Protein AF-A0A7C7UXJ8-F1 (afdb_monomer_lite)

Radius of gyration: 12.71 Å; chains: 1; bounding box: 29×24×38 Å

Sequence (74 aa):
MVVKMEENLINVDVLIERLKEKGIEISRSGIYYWILKEVIPSEYIVPKKRGAKRKIYHFKPEVIEYLVEKLRGE

Structure (mmCIF, N/CA/C/O backbone):
data_AF-A0A7C7UXJ8-F1
#
_entry.id   AF-A0A7C7UXJ8-F1
#
loop_
_atom_site.group_PDB
_atom_site.id
_atom_site.type_symbol
_atom_site.label_atom_id
_atom_site.label_alt_id
_atom_site.label_comp_id
_atom_site.label_asym_id
_atom_site.label_entity_id
_atom_site.label_seq_id
_atom_site.pdbx_PDB_ins_code
_atom_site.Cartn_x
_atom_site.Cartn_y
_atom_site.Cartn_z
_atom_site.occupancy
_atom_site.B_iso_or_equiv
_atom_site.auth_seq_id
_atom_site.auth_comp_id
_atom_site.auth_asym_id
_atom_site.auth_atom_id
_atom_site.pdbx_PDB_model_num
ATOM 1 N N . MET A 1 1 ? 19.804 -11.553 14.442 1.00 35.78 1 MET A N 1
ATOM 2 C CA . MET A 1 1 ? 19.497 -12.039 13.080 1.00 35.78 1 MET A CA 1
ATOM 3 C C . MET A 1 1 ? 18.938 -10.864 12.300 1.00 35.78 1 MET A C 1
ATOM 5 O O . MET A 1 1 ? 17.789 -10.508 12.508 1.00 35.78 1 MET A O 1
ATOM 9 N N . VAL A 1 2 ? 19.772 -10.197 11.501 1.00 36.69 2 VAL A N 1
ATOM 10 C CA . VAL A 1 2 ? 19.331 -9.095 10.633 1.00 36.69 2 VAL A CA 1
ATOM 11 C C . VAL A 1 2 ? 18.665 -9.757 9.433 1.00 36.69 2 VAL A C 1
ATOM 13 O O . VAL A 1 2 ? 19.335 -10.358 8.595 1.00 36.69 2 VAL A O 1
ATOM 16 N N . VAL A 1 3 ? 17.335 -9.800 9.455 1.00 42.59 3 VAL A N 1
ATOM 17 C CA . VAL A 1 3 ? 16.532 -10.448 8.419 1.00 42.59 3 VAL A CA 1
ATOM 18 C C . VAL A 1 3 ? 16.796 -9.717 7.107 1.00 42.59 3 VAL A C 1
ATOM 20 O O . VAL A 1 3 ? 16.605 -8.509 7.014 1.00 42.59 3 VAL A O 1
ATOM 23 N N . LYS A 1 4 ? 17.290 -10.467 6.119 1.00 43.94 4 LYS A N 1
ATOM 24 C CA . LYS A 1 4 ? 17.548 -10.039 4.741 1.00 43.94 4 LYS A CA 1
ATOM 25 C C . LYS A 1 4 ? 16.320 -9.297 4.191 1.00 43.94 4 LYS A C 1
ATOM 27 O O . LYS A 1 4 ? 15.325 -9.928 3.847 1.00 43.94 4 LYS A O 1
ATOM 32 N N . MET A 1 5 ? 16.390 -7.969 4.138 1.00 49.72 5 MET A N 1
ATOM 33 C CA . MET A 1 5 ? 15.292 -7.084 3.720 1.00 49.72 5 MET A CA 1
ATOM 34 C C . MET A 1 5 ? 15.144 -6.972 2.190 1.00 49.72 5 MET A C 1
ATOM 36 O O . MET A 1 5 ? 14.163 -6.418 1.708 1.00 49.72 5 MET A O 1
ATOM 40 N N . GLU A 1 6 ? 16.074 -7.517 1.399 1.00 46.16 6 GLU A N 1
ATOM 41 C CA . GLU A 1 6 ? 16.163 -7.190 -0.034 1.00 46.16 6 GLU A CA 1
ATOM 42 C C . GLU A 1 6 ? 15.304 -8.033 -0.999 1.00 46.16 6 GLU A C 1
ATOM 44 O O . GLU A 1 6 ? 15.172 -7.645 -2.157 1.00 46.16 6 GLU A O 1
ATOM 49 N N . GLU A 1 7 ? 14.654 -9.128 -0.582 1.00 56.22 7 GLU A N 1
ATOM 50 C CA . GLU A 1 7 ? 13.963 -10.016 -1.548 1.00 56.22 7 GLU A CA 1
ATOM 51 C C . GLU A 1 7 ? 12.425 -9.977 -1.548 1.00 56.22 7 GLU A C 1
ATOM 53 O O . GLU A 1 7 ? 11.807 -10.514 -2.466 1.00 56.22 7 GLU A O 1
ATOM 58 N N . ASN A 1 8 ? 11.768 -9.288 -0.611 1.00 78.31 8 ASN A N 1
ATOM 59 C CA . ASN A 1 8 ? 10.307 -9.374 -0.460 1.00 78.31 8 ASN A CA 1
ATOM 60 C C . ASN A 1 8 ? 9.561 -8.114 -0.912 1.00 78.31 8 ASN A C 1
ATOM 62 O O . ASN A 1 8 ? 8.760 -7.551 -0.167 1.00 78.31 8 ASN A O 1
ATOM 66 N N . LEU A 1 9 ? 9.789 -7.677 -2.154 1.00 88.06 9 LEU A N 1
ATOM 67 C CA . LEU A 1 9 ? 8.896 -6.692 -2.764 1.00 88.06 9 LEU A CA 1
ATOM 68 C C . LEU A 1 9 ? 7.483 -7.275 -2.878 1.00 88.06 9 LEU A C 1
ATOM 70 O O . LEU A 1 9 ? 7.277 -8.319 -3.498 1.00 88.06 9 LEU A O 1
ATOM 74 N N . ILE A 1 10 ? 6.502 -6.568 -2.334 1.00 91.31 10 ILE A N 1
ATOM 75 C CA . ILE A 1 10 ? 5.097 -6.967 -2.374 1.00 91.31 10 ILE A CA 1
ATOM 76 C C . ILE A 1 10 ? 4.393 -6.314 -3.563 1.00 91.31 10 ILE A C 1
ATOM 78 O O . ILE A 1 10 ? 4.731 -5.209 -3.984 1.00 91.31 10 ILE A O 1
ATOM 82 N N . ASN A 1 11 ? 3.416 -7.000 -4.148 1.00 90.88 11 ASN A N 1
ATOM 83 C CA . ASN A 1 11 ? 2.563 -6.414 -5.182 1.00 90.88 11 ASN A CA 1
ATOM 84 C C . ASN A 1 11 ? 1.366 -5.680 -4.540 1.00 90.88 11 ASN A C 1
ATOM 86 O O . ASN A 1 11 ? 1.168 -5.730 -3.327 1.00 90.88 11 ASN A O 1
ATOM 90 N N . VAL A 1 12 ? 0.560 -4.999 -5.362 1.00 90.88 12 VAL A N 1
ATOM 91 C CA . VAL A 1 12 ? -0.638 -4.265 -4.903 1.00 90.88 12 VAL A CA 1
ATOM 92 C C . VAL A 1 12 ? -1.613 -5.165 -4.133 1.00 90.88 12 VAL A C 1
ATOM 94 O O . VAL A 1 12 ? -2.210 -4.713 -3.164 1.00 90.88 12 VAL A O 1
ATOM 97 N N . ASP A 1 13 ? -1.778 -6.423 -4.542 1.00 90.81 13 ASP A N 1
ATOM 98 C CA . ASP A 1 13 ? -2.730 -7.344 -3.912 1.00 90.81 13 ASP A CA 1
ATOM 99 C C . ASP A 1 13 ? -2.292 -7.746 -2.507 1.00 90.81 13 ASP A C 1
ATOM 101 O O . ASP A 1 13 ? -3.069 -7.626 -1.564 1.00 90.81 13 ASP A O 1
ATOM 105 N N . VAL A 1 14 ? -1.016 -8.102 -2.354 1.00 92.38 14 VAL A N 1
ATOM 106 C CA . VAL A 1 14 ? -0.423 -8.395 -1.046 1.00 92.38 14 VAL A CA 1
ATOM 107 C C . VAL A 1 14 ? -0.476 -7.161 -0.146 1.00 92.38 14 VAL A C 1
ATOM 109 O O . VAL A 1 14 ? -0.787 -7.283 1.033 1.00 92.38 14 VAL A O 1
ATOM 112 N N . LEU A 1 15 ? -0.219 -5.964 -0.684 1.00 92.75 15 LEU A N 1
ATOM 113 C CA . LEU A 1 15 ? -0.346 -4.722 0.081 1.00 92.75 15 LEU A CA 1
ATOM 114 C C . LEU A 1 15 ? -1.774 -4.532 0.618 1.00 92.75 15 LEU A C 1
ATOM 116 O O . LEU A 1 15 ? -1.942 -4.226 1.795 1.00 92.75 15 LEU A O 1
ATOM 120 N N . ILE A 1 16 ? -2.797 -4.746 -0.213 1.00 93.88 16 ILE A N 1
ATOM 121 C CA . ILE A 1 16 ? -4.204 -4.615 0.194 1.00 93.88 16 ILE A CA 1
ATOM 122 C C . ILE A 1 16 ? -4.567 -5.638 1.271 1.00 93.88 16 ILE A C 1
ATOM 124 O O . ILE A 1 16 ? -5.177 -5.261 2.269 1.00 93.88 16 ILE A O 1
ATOM 128 N N . GLU A 1 17 ? -4.189 -6.908 1.102 1.00 94.06 17 GLU A N 1
ATOM 129 C CA . GLU A 1 17 ? -4.454 -7.939 2.113 1.00 94.06 17 GLU A CA 1
ATOM 130 C C . GLU A 1 17 ? -3.820 -7.578 3.458 1.00 94.06 17 GLU A C 1
ATOM 132 O O . GLU A 1 17 ? -4.499 -7.580 4.483 1.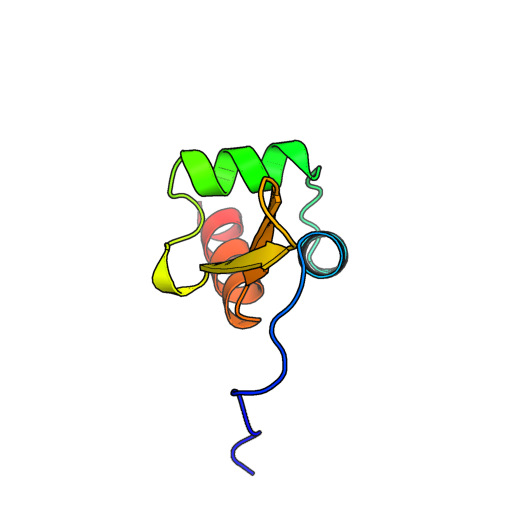00 94.06 17 GLU A O 1
ATOM 137 N N . ARG A 1 18 ? -2.547 -7.170 3.448 1.00 92.31 18 ARG A N 1
ATOM 138 C CA . ARG A 1 18 ? -1.817 -6.795 4.665 1.00 92.31 18 ARG A CA 1
ATOM 139 C C . ARG A 1 18 ? -2.407 -5.564 5.351 1.00 92.31 18 ARG A C 1
ATOM 141 O O . ARG A 1 18 ? -2.469 -5.520 6.576 1.00 92.31 18 ARG A O 1
ATOM 148 N N . LEU A 1 19 ? -2.849 -4.566 4.586 1.00 92.25 19 LEU A N 1
ATOM 149 C CA . LEU A 1 19 ? -3.539 -3.393 5.130 1.00 92.25 19 LEU A CA 1
ATOM 150 C C . LEU A 1 19 ? -4.896 -3.776 5.731 1.00 92.25 19 LEU A C 1
ATOM 152 O O . LEU A 1 19 ? -5.232 -3.314 6.822 1.00 92.25 19 LEU A O 1
ATOM 156 N N . LYS A 1 20 ? -5.629 -4.689 5.088 1.00 92.75 20 LYS A N 1
ATOM 157 C CA . LYS A 1 20 ? -6.905 -5.201 5.594 1.00 92.75 20 LYS A CA 1
ATOM 158 C C . LYS A 1 20 ? -6.740 -5.941 6.922 1.00 92.75 20 LYS A C 1
ATOM 160 O O . LYS A 1 20 ? -7.523 -5.704 7.836 1.00 92.75 20 LYS A O 1
ATOM 165 N N . GLU A 1 21 ? -5.697 -6.761 7.076 1.00 92.56 21 GLU A N 1
ATOM 166 C CA . GLU A 1 21 ? -5.353 -7.401 8.361 1.00 92.56 21 GLU A CA 1
ATOM 167 C C . GLU A 1 21 ? -5.080 -6.377 9.478 1.00 92.56 21 GLU A C 1
ATOM 169 O O . GLU A 1 21 ? -5.288 -6.658 10.657 1.00 92.56 21 GLU A O 1
ATOM 174 N N . LYS A 1 22 ? -4.640 -5.165 9.117 1.00 89.06 22 LYS A N 1
ATOM 175 C CA . LYS A 1 22 ? -4.414 -4.041 10.039 1.00 89.06 22 LYS A CA 1
ATOM 176 C C . LYS A 1 22 ? -5.656 -3.156 10.233 1.00 89.06 22 LYS A C 1
ATOM 178 O O . LYS A 1 22 ? -5.571 -2.147 10.937 1.00 89.06 22 LYS A O 1
ATOM 183 N N . GLY A 1 23 ? -6.798 -3.535 9.655 1.00 91.00 23 GLY A N 1
ATOM 184 C CA . GLY A 1 23 ? -8.069 -2.810 9.739 1.00 91.00 23 GLY A CA 1
ATOM 185 C C . GLY A 1 23 ? -8.213 -1.653 8.747 1.00 91.00 23 GLY A C 1
ATOM 186 O O . GLY A 1 23 ? -9.095 -0.821 8.921 1.00 91.00 23 GLY A O 1
ATOM 187 N N . ILE A 1 24 ? -7.353 -1.573 7.728 1.00 90.25 24 ILE A N 1
ATOM 188 C CA . ILE A 1 24 ? -7.401 -0.544 6.684 1.00 90.25 24 ILE A CA 1
ATOM 189 C C . IL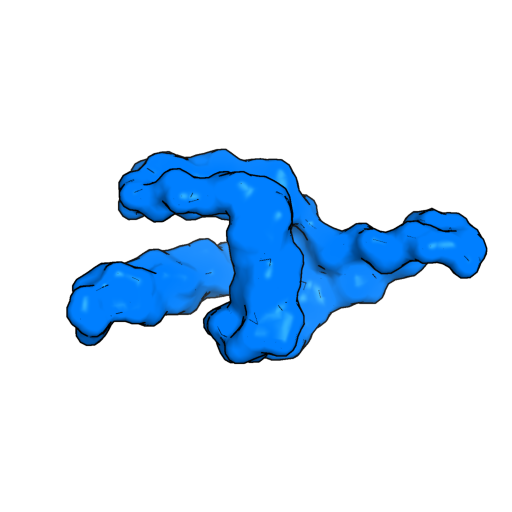E A 1 24 ? -7.963 -1.181 5.414 1.00 90.25 24 ILE A C 1
ATOM 191 O O . ILE A 1 24 ? -7.271 -1.909 4.701 1.00 90.25 24 ILE A O 1
ATOM 195 N N . GLU A 1 25 ? -9.230 -0.909 5.117 1.00 92.00 25 GLU A N 1
ATOM 196 C CA . GLU A 1 25 ? -9.868 -1.389 3.893 1.00 92.00 25 GLU A CA 1
ATOM 197 C C . GLU A 1 25 ? -9.640 -0.411 2.740 1.00 92.00 25 GLU A C 1
ATOM 199 O O . GLU A 1 25 ? -10.074 0.740 2.777 1.00 92.00 25 GLU A O 1
ATOM 204 N N . ILE A 1 26 ? -8.964 -0.874 1.686 1.00 92.44 26 ILE A N 1
ATOM 205 C CA . ILE A 1 26 ? -8.704 -0.065 0.497 1.00 92.44 26 ILE A CA 1
ATOM 206 C C . ILE A 1 26 ? -8.785 -0.883 -0.790 1.00 92.44 26 ILE A C 1
ATOM 208 O O . ILE A 1 26 ? -8.348 -2.029 -0.871 1.00 92.44 26 ILE A O 1
ATOM 212 N N . SER A 1 27 ? -9.352 -0.274 -1.831 1.00 93.38 27 SER A N 1
ATOM 213 C CA . SER A 1 27 ? -9.402 -0.858 -3.170 1.00 93.38 27 SER A CA 1
ATOM 214 C C . SER A 1 27 ? -8.092 -0.638 -3.933 1.00 93.38 27 SER A C 1
ATOM 216 O O . SER A 1 27 ? -7.337 0.296 -3.658 1.00 93.38 27 SER A O 1
ATOM 218 N N . ARG A 1 28 ? -7.854 -1.428 -4.990 1.00 90.69 28 ARG A N 1
ATOM 219 C CA . ARG A 1 28 ? -6.731 -1.195 -5.921 1.00 90.69 28 ARG A CA 1
ATOM 220 C C . ARG A 1 28 ? -6.710 0.242 -6.449 1.00 90.69 28 ARG A C 1
ATOM 222 O O . ARG A 1 28 ? -5.652 0.859 -6.487 1.00 90.69 28 ARG A O 1
ATOM 229 N N . SER A 1 29 ? -7.873 0.788 -6.811 1.00 91.06 29 SER A N 1
ATOM 230 C CA . SER A 1 29 ? -8.013 2.181 -7.253 1.00 91.06 29 SER A CA 1
ATOM 231 C C . SER A 1 29 ? -7.577 3.177 -6.178 1.00 91.06 29 SER A C 1
ATOM 233 O O . SER A 1 29 ? -6.925 4.166 -6.501 1.00 91.06 29 SER A O 1
ATOM 235 N N . GLY A 1 30 ? -7.872 2.891 -4.906 1.00 93.62 30 GLY A N 1
ATOM 236 C CA . GLY A 1 30 ? -7.400 3.681 -3.770 1.00 93.62 30 GLY A CA 1
ATOM 237 C C . GLY A 1 30 ? -5.877 3.667 -3.637 1.00 93.62 30 GLY A C 1
ATOM 238 O O . GLY A 1 30 ? -5.277 4.723 -3.473 1.00 93.62 30 GLY A O 1
ATOM 239 N N . ILE A 1 31 ? -5.233 2.508 -3.814 1.00 92.88 31 ILE A N 1
ATOM 240 C CA . ILE A 1 31 ? -3.763 2.419 -3.827 1.00 92.88 31 ILE A CA 1
ATOM 241 C C . ILE A 1 31 ? -3.173 3.261 -4.965 1.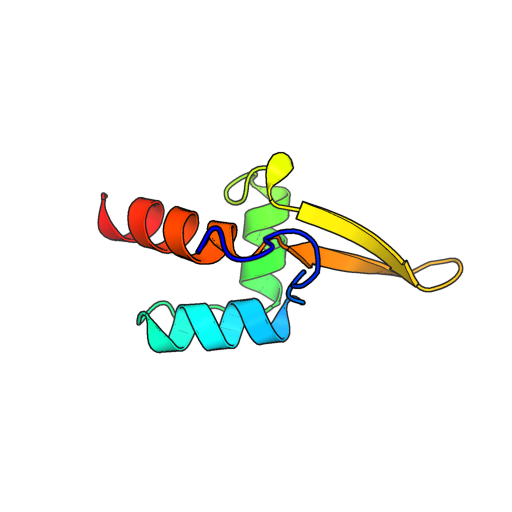00 92.88 31 ILE A C 1
ATOM 243 O O . ILE A 1 31 ? -2.237 4.024 -4.744 1.00 92.88 31 ILE A O 1
ATOM 247 N N . TYR A 1 32 ? -3.729 3.185 -6.179 1.00 90.31 32 TYR A N 1
ATOM 248 C CA . TYR A 1 32 ? -3.275 4.038 -7.284 1.00 90.31 32 TYR A CA 1
ATOM 249 C C . T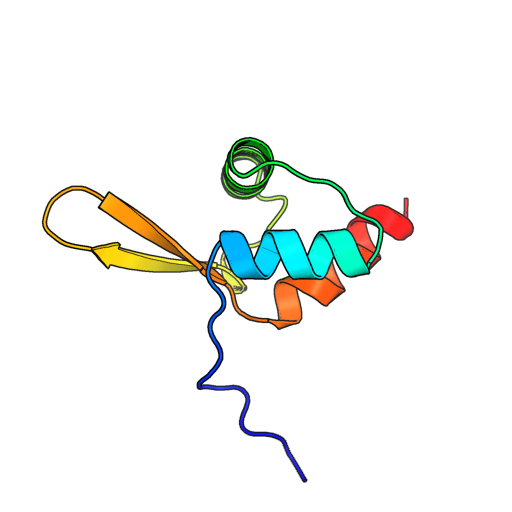YR A 1 32 ? -3.462 5.525 -6.983 1.00 90.31 32 TYR A C 1
ATOM 251 O O . TYR A 1 32 ? -2.581 6.324 -7.291 1.00 90.31 32 TYR A O 1
ATOM 259 N N . TYR A 1 33 ? -4.579 5.894 -6.358 1.00 93.19 33 TYR A N 1
ATOM 260 C CA . TYR A 1 33 ? -4.817 7.262 -5.917 1.00 93.19 33 TYR A CA 1
ATOM 261 C C . TYR A 1 33 ? -3.782 7.711 -4.876 1.00 93.19 33 TYR A C 1
ATOM 263 O O . TYR A 1 33 ? -3.237 8.801 -5.003 1.00 93.19 33 TYR A O 1
ATOM 271 N N . TRP A 1 34 ? -3.435 6.861 -3.908 1.00 93.25 34 TRP A N 1
ATOM 272 C CA . TRP A 1 34 ? -2.381 7.137 -2.930 1.00 93.25 34 TRP A CA 1
ATOM 273 C C . TRP A 1 34 ? -1.001 7.307 -3.559 1.00 93.25 34 TRP A C 1
ATOM 275 O O . TRP A 1 34 ? -0.250 8.180 -3.135 1.00 93.25 34 TRP A O 1
ATOM 285 N N . ILE A 1 35 ? -0.679 6.532 -4.596 1.00 91.00 35 ILE A N 1
ATOM 286 C CA . ILE A 1 35 ? 0.553 6.723 -5.374 1.00 91.00 35 ILE A CA 1
ATOM 287 C C . ILE A 1 35 ? 0.526 8.078 -6.092 1.00 91.00 35 ILE A C 1
ATOM 289 O O . ILE A 1 35 ? 1.500 8.820 -6.044 1.00 91.00 35 ILE A O 1
ATOM 293 N N . LEU A 1 36 ? -0.588 8.418 -6.751 1.00 90.25 36 LEU A N 1
ATOM 294 C CA . LEU A 1 36 ? -0.734 9.674 -7.499 1.00 90.25 36 LEU A CA 1
ATOM 295 C C . LEU A 1 36 ? -0.730 10.916 -6.602 1.00 90.25 36 LEU A C 1
ATOM 297 O O . LEU A 1 36 ? -0.330 11.985 -7.050 1.00 90.25 36 LEU A O 1
ATOM 301 N N . LYS A 1 37 ? -1.211 10.786 -5.366 1.00 92.25 37 LYS A N 1
ATOM 302 C CA . LYS A 1 37 ? -1.255 11.858 -4.365 1.00 92.25 37 LYS A CA 1
ATOM 303 C C . LYS A 1 37 ? -0.025 11.902 -3.464 1.00 92.25 37 LYS A C 1
ATOM 305 O O . LYS A 1 37 ? -0.047 12.641 -2.488 1.00 92.25 37 LYS A O 1
ATOM 310 N N . GLU A 1 38 ? 0.995 11.094 -3.753 1.00 90.00 38 GLU A N 1
ATOM 311 C CA . GLU A 1 38 ? 2.219 11.001 -2.944 1.00 90.00 38 GLU A CA 1
ATOM 312 C C . GLU A 1 38 ? 1.933 10.663 -1.468 1.00 90.00 38 GLU A C 1
ATOM 314 O O . GLU A 1 38 ? 2.720 10.940 -0.567 1.00 90.00 38 GLU A O 1
ATOM 319 N N . VAL A 1 39 ? 0.793 10.009 -1.209 1.00 91.44 39 VAL A N 1
ATOM 320 C CA . VAL A 1 39 ? 0.470 9.463 0.111 1.00 91.44 39 VAL A CA 1
ATOM 321 C C . VAL A 1 39 ? 1.439 8.340 0.430 1.00 91.44 39 VAL A C 1
ATOM 323 O O . VAL A 1 39 ? 1.884 8.272 1.570 1.00 91.44 39 VAL A O 1
ATOM 326 N N . ILE A 1 40 ? 1.766 7.510 -0.569 1.00 92.38 40 ILE A N 1
ATOM 327 C CA . ILE A 1 40 ? 2.862 6.542 -0.522 1.00 92.38 40 ILE A CA 1
ATOM 328 C C . ILE A 1 40 ? 4.104 7.210 -1.132 1.00 92.38 40 ILE A C 1
ATOM 330 O O . ILE A 1 40 ? 4.104 7.467 -2.341 1.00 92.38 40 ILE A O 1
ATOM 334 N N . PRO A 1 41 ? 5.162 7.463 -0.345 1.00 90.81 41 PRO A N 1
ATOM 335 C CA . PRO A 1 41 ? 6.392 8.050 -0.858 1.00 90.81 41 PRO A CA 1
ATOM 336 C C . PRO A 1 41 ? 7.053 7.156 -1.912 1.00 90.81 41 PRO A C 1
ATOM 338 O O . PRO A 1 41 ? 7.045 5.925 -1.812 1.00 90.81 41 PRO A O 1
ATOM 341 N N . SER A 1 42 ? 7.677 7.771 -2.920 1.00 88.56 42 SER A N 1
ATOM 342 C CA . SER A 1 42 ? 8.315 7.049 -4.028 1.00 88.56 42 SER A CA 1
ATOM 343 C C . SER A 1 42 ? 9.439 6.110 -3.584 1.00 88.56 42 SER A C 1
ATOM 345 O O . SER A 1 42 ? 9.732 5.149 -4.288 1.00 88.56 42 SER A O 1
ATOM 347 N N . GLU A 1 43 ? 10.048 6.342 -2.418 1.00 89.94 43 GLU A N 1
ATOM 348 C CA . GLU A 1 43 ? 11.091 5.477 -1.844 1.00 89.94 43 GLU A CA 1
ATOM 349 C C . GLU A 1 43 ? 10.598 4.057 -1.518 1.00 89.94 43 GLU A C 1
ATOM 351 O O . GLU A 1 43 ? 11.397 3.116 -1.502 1.00 89.94 43 GLU A O 1
ATOM 356 N N . TYR A 1 44 ? 9.291 3.901 -1.284 1.00 91.62 44 TYR A N 1
ATOM 357 C CA . TYR A 1 44 ? 8.640 2.620 -1.021 1.00 91.62 44 TYR A CA 1
ATOM 358 C C . TYR A 1 44 ? 8.109 1.968 -2.293 1.00 91.62 44 TYR A C 1
ATOM 360 O O . TYR A 1 44 ? 7.672 0.822 -2.246 1.00 91.62 44 TYR A O 1
ATOM 368 N N . ILE A 1 45 ? 8.128 2.670 -3.427 1.00 91.62 45 ILE A N 1
ATOM 369 C CA . ILE A 1 45 ? 7.531 2.220 -4.681 1.00 91.62 45 ILE A CA 1
ATOM 370 C C . ILE A 1 45 ? 8.638 1.774 -5.631 1.00 91.62 45 ILE A C 1
ATOM 372 O O . ILE A 1 45 ? 9.493 2.550 -6.044 1.00 91.62 45 ILE A O 1
ATOM 376 N N . VAL A 1 46 ? 8.565 0.522 -6.069 1.00 89.12 46 VAL A N 1
ATOM 377 C CA . VAL A 1 46 ? 9.443 -0.041 -7.093 1.00 89.12 46 VAL A CA 1
ATOM 378 C C . VAL A 1 46 ?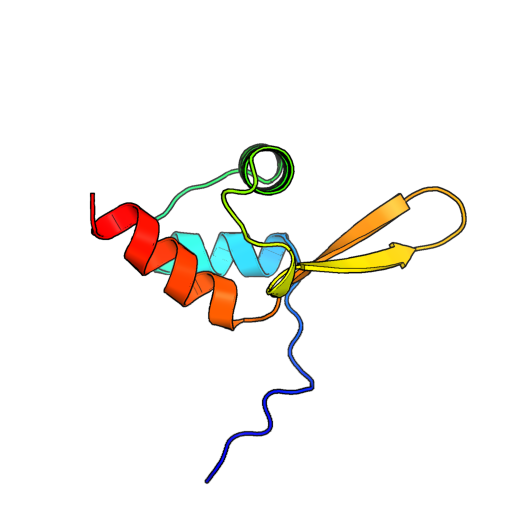 8.623 -0.293 -8.360 1.00 89.12 46 VAL A C 1
ATOM 380 O O . VAL A 1 46 ? 7.947 -1.323 -8.484 1.00 89.12 46 VAL A O 1
ATOM 383 N N . PRO A 1 47 ? 8.637 0.637 -9.332 1.00 82.75 47 PRO A N 1
ATOM 384 C CA . PRO A 1 47 ? 7.944 0.427 -10.591 1.00 82.75 47 PRO A CA 1
ATOM 385 C C . PRO A 1 47 ? 8.675 -0.642 -11.414 1.00 82.75 47 PRO A C 1
ATOM 387 O O . PRO A 1 47 ? 9.793 -0.432 -11.880 1.00 82.75 47 PRO A O 1
ATOM 390 N N . LYS A 1 48 ? 8.023 -1.782 -11.660 1.00 80.00 48 LYS A N 1
ATOM 391 C CA . LYS A 1 48 ? 8.490 -2.795 -12.617 1.00 80.00 48 LYS A CA 1
ATOM 392 C C . LYS A 1 48 ? 7.759 -2.642 -13.949 1.00 80.00 48 LYS A C 1
ATOM 394 O O . LYS A 1 48 ? 6.544 -2.445 -14.004 1.00 80.00 48 LYS A O 1
ATOM 399 N N . LYS A 1 49 ? 8.496 -2.762 -15.052 1.00 74.88 49 LYS A N 1
ATOM 400 C CA . LYS A 1 49 ? 7.912 -2.838 -16.397 1.00 74.88 49 LYS A CA 1
ATOM 401 C C . LYS A 1 49 ? 7.522 -4.290 -16.679 1.00 74.88 49 LYS A C 1
ATOM 403 O O . LYS A 1 49 ? 8.383 -5.161 -16.636 1.00 74.88 49 LYS A O 1
ATOM 408 N N . ARG A 1 50 ? 6.250 -4.560 -16.994 1.00 65.94 50 ARG A N 1
ATOM 409 C CA . ARG A 1 50 ? 5.836 -5.846 -17.584 1.00 65.94 50 ARG A CA 1
ATOM 410 C C . ARG A 1 50 ? 5.477 -5.606 -19.049 1.00 65.94 50 ARG A C 1
ATOM 412 O O . ARG A 1 50 ? 4.391 -5.120 -19.364 1.00 65.94 50 ARG A O 1
ATOM 419 N N . GLY A 1 51 ? 6.419 -5.921 -19.938 1.00 69.25 51 GLY A N 1
ATOM 420 C CA . GLY A 1 51 ? 6.291 -5.703 -21.383 1.00 69.25 51 GLY A CA 1
ATOM 421 C C . GLY A 1 51 ? 6.301 -4.223 -21.793 1.00 69.25 51 GLY A C 1
ATOM 422 O O . GLY A 1 51 ? 6.784 -3.361 -21.061 1.00 69.25 51 GLY A O 1
ATOM 423 N N . ALA A 1 52 ? 5.756 -3.928 -22.978 1.00 62.97 52 ALA A N 1
ATOM 424 C CA . ALA A 1 52 ? 5.882 -2.620 -23.629 1.00 62.97 52 ALA A CA 1
ATOM 425 C C . ALA A 1 52 ? 4.946 -1.513 -23.096 1.00 62.97 52 ALA A C 1
ATOM 427 O O . ALA A 1 52 ? 5.173 -0.346 -23.403 1.00 62.97 52 ALA A O 1
ATOM 428 N N . LYS A 1 53 ? 3.883 -1.834 -22.335 1.00 59.19 53 LYS A N 1
ATOM 429 C CA . LYS A 1 53 ? 2.822 -0.849 -22.010 1.00 59.19 53 LYS A CA 1
ATOM 430 C C . LYS A 1 53 ? 2.270 -0.850 -20.577 1.00 59.19 53 LYS A C 1
ATOM 432 O O . LYS A 1 53 ? 1.547 0.080 -20.237 1.00 59.19 53 LYS A O 1
ATOM 437 N N . ARG A 1 54 ? 2.577 -1.831 -19.714 1.00 64.44 54 ARG A N 1
ATOM 438 C CA . ARG A 1 54 ? 2.022 -1.880 -18.342 1.00 64.44 54 ARG A CA 1
ATOM 439 C C . ARG A 1 54 ? 3.098 -1.686 -17.273 1.00 64.44 54 ARG A C 1
ATOM 441 O O . ARG A 1 54 ? 4.023 -2.490 -17.147 1.00 64.44 54 ARG A O 1
ATOM 448 N N . LYS A 1 55 ? 2.942 -0.617 -16.483 1.00 69.25 55 LYS A N 1
ATOM 449 C CA . LYS A 1 55 ? 3.664 -0.413 -15.221 1.00 69.25 55 LYS A CA 1
ATOM 450 C C . LYS A 1 55 ? 2.998 -1.272 -14.146 1.00 69.25 55 LYS A C 1
ATOM 452 O O . LYS A 1 55 ? 1.790 -1.175 -13.950 1.00 69.25 55 LYS A O 1
ATOM 457 N N . ILE A 1 56 ? 3.777 -2.114 -13.478 1.00 81.88 56 ILE A N 1
ATOM 458 C CA . ILE A 1 56 ? 3.348 -2.851 -12.290 1.00 81.88 56 ILE A CA 1
ATOM 459 C C . ILE A 1 56 ? 4.070 -2.248 -11.101 1.00 81.88 56 ILE A C 1
ATOM 461 O O . ILE A 1 56 ? 5.300 -2.247 -11.049 1.00 81.88 56 ILE A O 1
ATOM 465 N N . TYR A 1 57 ? 3.298 -1.746 -10.150 1.00 86.94 57 TYR A N 1
ATOM 466 C CA . TYR A 1 57 ? 3.839 -1.215 -8.913 1.00 86.94 57 TYR A CA 1
ATOM 467 C C . TYR A 1 57 ? 4.101 -2.370 -7.960 1.00 86.94 57 TYR A C 1
ATOM 469 O O . TYR A 1 57 ? 3.210 -3.172 -7.675 1.00 86.94 57 TYR A O 1
ATOM 477 N N . HIS A 1 58 ? 5.351 -2.465 -7.534 1.00 90.62 58 HIS A N 1
ATOM 478 C CA . HIS A 1 58 ? 5.732 -3.241 -6.373 1.00 90.62 58 HIS A CA 1
ATOM 479 C C . HIS A 1 58 ? 6.073 -2.266 -5.259 1.00 90.62 58 HIS A C 1
ATOM 481 O O . HIS A 1 58 ? 6.404 -1.110 -5.528 1.00 90.62 58 HIS A O 1
ATOM 487 N N . PHE A 1 59 ? 6.001 -2.737 -4.028 1.00 92.19 59 PHE A N 1
ATOM 488 C CA . PHE A 1 59 ? 6.267 -1.930 -2.857 1.00 92.19 59 PHE A CA 1
ATOM 489 C C . PHE A 1 59 ? 7.258 -2.637 -1.962 1.00 92.19 59 PHE A C 1
ATOM 491 O O . PHE A 1 59 ? 7.299 -3.869 -1.918 1.00 92.19 59 PHE A O 1
ATOM 498 N N . LYS A 1 60 ? 8.050 -1.852 -1.246 1.00 92.50 60 LYS A N 1
ATOM 499 C CA . LYS A 1 60 ? 8.806 -2.390 -0.129 1.00 92.50 60 LYS A CA 1
ATOM 500 C C . LYS A 1 60 ? 7.844 -2.672 1.039 1.00 92.50 60 LYS A C 1
ATOM 502 O O . LYS A 1 60 ? 6.873 -1.928 1.201 1.00 92.50 60 LYS A O 1
ATOM 507 N N . PRO A 1 61 ? 8.044 -3.747 1.815 1.00 90.19 61 PRO A N 1
ATOM 508 C CA . PRO A 1 61 ? 7.103 -4.164 2.855 1.00 90.19 61 PRO A CA 1
ATOM 509 C C . PRO A 1 61 ? 6.939 -3.133 3.982 1.00 90.19 61 PRO A C 1
ATOM 511 O O . PRO A 1 61 ? 5.867 -3.068 4.582 1.00 90.19 61 PRO A O 1
ATOM 514 N N . GLU A 1 62 ? 7.938 -2.278 4.214 1.00 91.44 62 GLU A N 1
ATOM 515 C CA . GLU A 1 62 ? 7.906 -1.207 5.221 1.00 91.44 62 GLU A CA 1
ATOM 516 C C . GLU A 1 62 ? 6.799 -0.176 4.936 1.00 91.44 62 GLU A C 1
ATOM 518 O O . GLU A 1 62 ? 6.336 0.513 5.844 1.00 91.44 62 GLU A O 1
ATOM 523 N N . VAL A 1 63 ? 6.292 -0.115 3.695 1.00 92.25 63 VAL A N 1
ATOM 524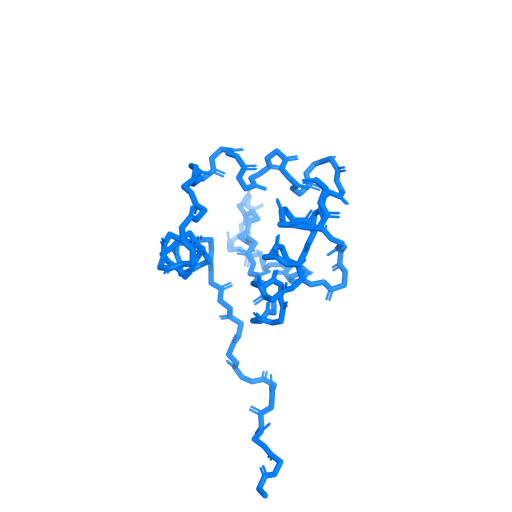 C CA . VAL A 1 63 ? 5.163 0.754 3.329 1.00 92.25 63 VAL A CA 1
ATOM 525 C C . VAL A 1 63 ? 3.912 0.470 4.163 1.00 92.25 63 VAL A C 1
ATOM 527 O O . VAL A 1 63 ? 3.096 1.364 4.368 1.00 92.25 63 VAL A O 1
ATOM 530 N N . ILE A 1 64 ? 3.735 -0.774 4.626 1.00 91.56 64 ILE A N 1
ATOM 531 C CA . ILE A 1 64 ? 2.572 -1.172 5.422 1.00 91.56 64 ILE A CA 1
ATOM 532 C C . ILE A 1 64 ? 2.622 -0.474 6.778 1.00 91.56 64 ILE A C 1
ATOM 534 O O . ILE A 1 64 ? 1.620 0.098 7.195 1.00 91.56 64 ILE A O 1
ATOM 538 N N . GLU A 1 65 ? 3.775 -0.505 7.450 1.00 91.25 65 GLU A N 1
ATOM 539 C CA . GLU A 1 65 ? 3.962 0.148 8.750 1.00 91.25 65 GLU A CA 1
ATOM 540 C C . GLU A 1 65 ? 3.802 1.660 8.609 1.00 91.25 65 GLU A C 1
ATOM 542 O O . GLU A 1 65 ? 2.971 2.241 9.304 1.00 91.25 65 GLU A O 1
ATOM 547 N N . TYR A 1 66 ? 4.448 2.255 7.601 1.00 92.69 66 TYR A N 1
ATOM 548 C CA . TYR A 1 66 ? 4.293 3.673 7.276 1.00 92.69 66 TYR A CA 1
ATOM 549 C C . TYR A 1 66 ? 2.822 4.084 7.086 1.00 92.69 66 TYR A C 1
ATOM 551 O O . TYR A 1 66 ? 2.367 5.080 7.648 1.00 92.69 66 TYR A O 1
ATOM 559 N N . LEU A 1 67 ? 2.054 3.325 6.296 1.00 91.81 67 LEU A N 1
ATOM 560 C CA . LEU A 1 67 ? 0.641 3.622 6.044 1.00 91.81 67 LEU A CA 1
ATOM 561 C C . LEU A 1 67 ? -0.218 3.435 7.297 1.00 91.81 67 LEU A C 1
ATOM 563 O O . LEU A 1 67 ? -1.147 4.209 7.513 1.00 91.81 67 LEU A O 1
ATOM 567 N N . VAL A 1 68 ? 0.079 2.432 8.125 1.00 90.88 68 VAL A N 1
ATOM 568 C CA . VAL A 1 68 ? -0.632 2.205 9.388 1.00 90.88 68 VAL A CA 1
ATOM 569 C C . VAL A 1 68 ? -0.389 3.351 10.364 1.00 90.88 68 VAL A C 1
ATOM 571 O O . VAL A 1 68 ? -1.350 3.835 10.955 1.00 90.88 68 VAL A O 1
ATOM 574 N N . GLU A 1 69 ? 0.856 3.803 10.514 1.00 91.19 69 GLU A N 1
ATOM 575 C CA . GLU A 1 69 ? 1.197 4.942 11.371 1.00 91.19 69 GLU A CA 1
ATOM 576 C C . GLU A 1 69 ? 0.547 6.231 10.865 1.00 91.19 69 GLU A C 1
ATOM 578 O O . GLU A 1 69 ? -0.109 6.930 11.632 1.00 91.19 69 GLU A O 1
ATOM 583 N N . LYS A 1 70 ? 0.642 6.501 9.559 1.00 89.00 70 LYS A N 1
ATOM 584 C CA . LYS A 1 70 ? 0.063 7.697 8.935 1.00 89.00 70 LYS A CA 1
ATOM 585 C C . LYS A 1 70 ? -1.458 7.767 9.070 1.00 89.00 70 LYS A C 1
ATOM 587 O O . LYS A 1 70 ? -1.992 8.836 9.313 1.00 89.00 70 LYS A O 1
ATOM 592 N N . LEU A 1 71 ? -2.160 6.643 8.906 1.00 86.88 71 LEU A N 1
ATOM 593 C CA . LEU A 1 71 ? -3.628 6.607 8.950 1.00 86.88 71 LEU A CA 1
ATOM 594 C C . LEU A 1 71 ? -4.212 6.489 10.364 1.00 86.88 71 LEU A C 1
ATOM 596 O O . LEU A 1 71 ? -5.399 6.739 10.537 1.00 86.88 71 LEU A O 1
ATOM 600 N N . ARG A 1 72 ? -3.427 6.048 11.355 1.00 84.00 72 ARG A N 1
ATOM 601 C CA . ARG A 1 72 ? -3.861 5.963 12.763 1.00 84.00 72 ARG A CA 1
ATOM 602 C C . ARG A 1 72 ? -3.390 7.141 13.617 1.00 84.00 72 ARG A C 1
ATOM 604 O O . ARG A 1 72 ? -3.896 7.304 14.722 1.00 84.00 72 ARG A O 1
ATOM 611 N N . GLY A 1 73 ? -2.388 7.883 13.151 1.00 68.31 73 GLY A N 1
ATOM 612 C CA . GLY A 1 73 ? -1.783 9.017 13.850 1.00 68.31 73 GLY A CA 1
ATOM 613 C C . GLY A 1 73 ? -2.456 10.371 13.603 1.00 68.31 73 GLY A C 1
ATOM 614 O O . GLY A 1 73 ? -1.961 11.365 14.129 1.00 68.31 73 GLY A O 1
ATOM 615 N N . GLU A 1 74 ? -3.552 10.412 12.838 1.00 50.66 74 GLU A N 1
ATOM 616 C CA . GLU A 1 74 ? -4.409 11.590 12.608 1.00 50.66 74 GLU A CA 1
ATOM 617 C C . GLU A 1 74 ? -5.829 11.365 13.141 1.00 50.66 74 GLU A C 1
ATOM 619 O O . GLU A 1 74 ? -6.364 10.245 12.962 1.00 50.66 74 GLU A O 1
#

Secondary structure (DSSP, 8-state):
-----SS--EEHHHHHHHHHHTT----HHHHHHHHHTTSS-GGGEEEEEETTTEEEEEE-TTHHHHHHHHHH--

Foldseek 3Di:
DPPDQPPDFAFLVRLQVLLVVLVHHDDSVRVVVCVVVCVPPCVQWDFDDDPDDDTTTTGRPCSSVVNSCVVVVD

pLDDT: mean 82.99, std 15.52, range [35.78, 94.06]